Protein AF-A0A5K1EMV0-F1 (afdb_monomer)

Organism: NCBI:txid210225

Secondary structure (DSSP, 8-state):
--HHHHHHHTT-THHHHT-SPPPPSEEEETTEEEEEEE-HHHHHHHHHHHHHHHHHHHHHH--

Nearest PDB structures (foldseek):
  6x46-assembly1_A  TM=3.342E-01  e=8.894E+00  Mus musculus

pLDDT: mean 91.38, std 8.37, range [50.72, 97.5]

Foldseek 3Di:
DPLVVVCVVVVNCCLVVVVDPADPQWDADPVGNVDIDGDVSNVVVVVSNVVSVVSVVCVVPVD

Radius of gyration: 15.51 Å; Cα contacts (8 Å, |Δi|>4): 44; chains: 1; bounding box: 34×18×41 Å

Solvent-accessible surface area (backbone atoms only — not comparable to full-atom values): 3845 Å² total; per-residue (Å²): 136,65,66,66,62,57,36,54,75,66,76,44,51,34,65,77,74,58,77,52,68,84,55,61,64,54,40,63,39,92,92,38,83,86,44,74,41,78,26,68,66,22,54,55,49,50,52,54,54,50,51,53,51,49,54,54,49,48,66,70,68,75,112

Structure (mmCIF, N/CA/C/O backbone):
data_AF-A0A5K1EMV0-F1
#
_entry.id   AF-A0A5K1EMV0-F1
#
loop_
_atom_site.group_PDB
_atom_site.id
_atom_site.type_symbol
_atom_site.label_atom_id
_atom_site.label_alt_id
_atom_site.label_comp_id
_atom_site.label_asym_id
_atom_site.label_entity_id
_atom_site.label_seq_id
_atom_site.pdbx_PDB_ins_code
_atom_site.Cartn_x
_atom_site.Cartn_y
_atom_site.Cartn_z
_atom_site.occupancy
_atom_site.B_iso_or_equiv
_atom_site.auth_seq_id
_atom_site.auth_comp_id
_atom_site.auth_asym_id
_atom_site.auth_atom_id
_atom_site.pdbx_PDB_model_num
ATOM 1 N N . MET A 1 1 ? 14.565 -4.866 -15.804 1.00 59.41 1 MET A N 1
ATOM 2 C CA . MET A 1 1 ? 13.524 -5.180 -14.800 1.00 59.41 1 MET A CA 1
ATOM 3 C C . MET A 1 1 ? 12.242 -4.464 -15.197 1.00 59.41 1 MET A C 1
ATOM 5 O O . MET A 1 1 ? 12.310 -3.272 -15.456 1.00 59.41 1 MET A O 1
ATOM 9 N N . GLN A 1 2 ? 11.102 -5.158 -15.299 1.00 83.56 2 GLN A N 1
ATOM 10 C CA . GLN A 1 2 ? 9.789 -4.510 -15.439 1.00 83.56 2 GLN A CA 1
ATOM 11 C C . GLN A 1 2 ? 9.141 -4.456 -14.054 1.00 83.56 2 GLN A C 1
ATOM 13 O O . GLN A 1 2 ? 8.542 -5.429 -13.609 1.00 83.56 2 GLN A O 1
ATOM 18 N N . ILE A 1 3 ? 9.295 -3.326 -13.360 1.00 88.88 3 ILE A N 1
ATOM 19 C CA . ILE A 1 3 ? 8.745 -3.125 -12.011 1.00 88.88 3 ILE A CA 1
ATOM 20 C C . ILE A 1 3 ? 7.226 -3.347 -11.949 1.00 88.88 3 ILE A C 1
ATOM 22 O O . ILE A 1 3 ? 6.708 -3.868 -10.967 1.00 88.88 3 ILE A O 1
ATOM 26 N N . LEU A 1 4 ? 6.516 -3.030 -13.030 1.00 89.31 4 LEU A N 1
ATOM 27 C CA . LEU A 1 4 ? 5.071 -3.212 -13.100 1.00 89.31 4 LEU A CA 1
ATOM 28 C C . LEU A 1 4 ? 4.668 -4.690 -12.947 1.00 89.31 4 LEU A C 1
ATOM 30 O O . LEU A 1 4 ? 3.822 -5.000 -12.117 1.00 89.31 4 LEU A O 1
ATOM 34 N N . ALA A 1 5 ? 5.371 -5.605 -13.625 1.00 90.69 5 ALA A N 1
ATOM 35 C CA . ALA A 1 5 ? 5.119 -7.045 -13.521 1.00 90.69 5 ALA A CA 1
ATOM 36 C C . ALA A 1 5 ? 5.383 -7.588 -12.104 1.00 90.69 5 ALA A C 1
ATOM 38 O O . ALA A 1 5 ? 4.693 -8.495 -11.642 1.00 90.69 5 ALA A O 1
ATOM 39 N N . LEU A 1 6 ? 6.365 -7.024 -11.388 1.00 91.69 6 LEU A N 1
ATOM 40 C CA . LEU A 1 6 ? 6.634 -7.392 -9.995 1.00 91.69 6 LEU A CA 1
ATOM 41 C C . LEU A 1 6 ? 5.486 -6.963 -9.069 1.00 91.69 6 LEU A C 1
ATOM 43 O O . LEU A 1 6 ? 5.075 -7.745 -8.215 1.00 91.69 6 LEU A O 1
ATOM 47 N N . ILE A 1 7 ? 4.976 -5.741 -9.243 1.00 92.94 7 ILE A N 1
ATOM 48 C CA . ILE A 1 7 ? 3.867 -5.193 -8.450 1.00 92.94 7 ILE A CA 1
ATOM 49 C C . ILE A 1 7 ? 2.573 -5.981 -8.708 1.00 92.94 7 ILE A C 1
ATOM 51 O O . ILE A 1 7 ? 1.886 -6.345 -7.755 1.00 92.94 7 ILE A O 1
ATOM 55 N N . GLU A 1 8 ? 2.280 -6.305 -9.969 1.00 92.00 8 GLU A N 1
ATOM 56 C CA . GLU A 1 8 ? 1.134 -7.138 -10.365 1.00 92.00 8 GLU A CA 1
ATOM 57 C C . GLU A 1 8 ? 1.233 -8.552 -9.774 1.00 92.00 8 GLU A C 1
ATOM 59 O O . GLU A 1 8 ? 0.271 -9.055 -9.200 1.00 92.00 8 GLU A O 1
ATOM 64 N N . SER A 1 9 ? 2.417 -9.178 -9.817 1.00 93.12 9 SER A N 1
ATOM 65 C CA . SER A 1 9 ? 2.621 -10.529 -9.264 1.00 93.12 9 SER A CA 1
ATOM 66 C C . SER A 1 9 ? 2.399 -10.636 -7.750 1.00 93.12 9 SER A C 1
ATOM 68 O O . SER A 1 9 ? 2.217 -11.736 -7.232 1.00 93.12 9 SER A O 1
ATOM 70 N N . GLN A 1 10 ? 2.429 -9.502 -7.045 1.00 93.06 10 GLN A N 1
ATOM 71 C CA . GLN A 1 10 ? 2.227 -9.412 -5.600 1.00 93.06 10 GLN A CA 1
ATOM 72 C C . GLN A 1 10 ? 0.849 -8.857 -5.221 1.00 93.06 10 GLN A C 1
ATOM 74 O O . GLN A 1 10 ? 0.619 -8.608 -4.040 1.00 93.06 10 GLN A O 1
ATOM 79 N N . ASP A 1 11 ? -0.054 -8.671 -6.189 1.00 93.56 11 ASP A N 1
ATOM 80 C CA . ASP A 1 11 ? -1.394 -8.107 -5.964 1.00 93.56 11 ASP A CA 1
ATOM 81 C C . ASP A 1 11 ? -1.343 -6.702 -5.321 1.00 93.56 11 ASP A C 1
ATOM 83 O O . ASP A 1 11 ? -2.137 -6.325 -4.460 1.00 93.56 11 ASP A O 1
ATOM 87 N N . MET A 1 12 ? -0.337 -5.909 -5.708 1.00 95.38 12 MET A N 1
ATOM 88 C CA . MET A 1 12 ? -0.053 -4.594 -5.122 1.00 95.38 12 MET A CA 1
ATOM 89 C C . MET A 1 12 ? -0.418 -3.420 -6.043 1.00 95.38 12 MET A C 1
ATOM 91 O O . MET A 1 12 ? -0.145 -2.268 -5.701 1.00 95.38 12 MET A O 1
ATOM 95 N N . GLU A 1 13 ? -1.060 -3.666 -7.192 1.00 95.12 13 GLU A N 1
ATOM 96 C CA . GLU A 1 13 ? -1.431 -2.611 -8.155 1.00 95.12 13 GLU A CA 1
ATOM 97 C C . GLU A 1 13 ? -2.302 -1.516 -7.518 1.00 95.12 13 GLU A C 1
ATOM 99 O O . GLU A 1 13 ? -2.204 -0.341 -7.879 1.00 95.12 13 GLU A O 1
ATOM 104 N N . GLY A 1 14 ? -3.126 -1.891 -6.532 1.00 95.19 14 GLY A N 1
ATOM 105 C CA . GLY A 1 14 ? -4.068 -0.994 -5.872 1.00 95.19 14 GLY A CA 1
ATOM 106 C C . GLY A 1 14 ? -3.394 0.166 -5.140 1.00 95.19 14 GLY A C 1
ATOM 107 O O . GLY A 1 14 ? -3.996 1.227 -4.974 1.00 95.19 14 GLY A O 1
ATOM 108 N N . PHE A 1 15 ? -2.122 0.018 -4.761 1.00 95.12 15 PHE A N 1
ATOM 109 C CA . PHE A 1 15 ? -1.325 1.109 -4.197 1.00 95.12 15 PHE A CA 1
ATOM 110 C C . PHE A 1 15 ? -0.928 2.156 -5.246 1.00 95.12 15 PHE A C 1
ATOM 112 O O . PHE A 1 15 ? -0.746 3.320 -4.899 1.00 95.12 15 PHE A O 1
ATOM 119 N N . LEU A 1 16 ? -0.813 1.772 -6.523 1.00 93.38 16 LEU A N 1
ATOM 120 C CA . LEU A 1 16 ? -0.518 2.700 -7.621 1.00 93.38 16 LEU A CA 1
ATOM 121 C C . LEU A 1 16 ? -1.779 3.411 -8.113 1.00 93.38 16 LEU A C 1
ATOM 123 O O . LEU A 1 16 ? -1.740 4.594 -8.441 1.00 93.38 16 LEU A O 1
ATOM 127 N N . THR A 1 17 ? -2.898 2.688 -8.173 1.00 93.75 17 THR A N 1
ATOM 128 C CA . THR A 1 17 ? -4.178 3.199 -8.687 1.00 93.75 17 THR A CA 1
ATOM 129 C C . THR A 1 17 ? -5.016 3.908 -7.622 1.00 93.75 17 THR A C 1
ATOM 131 O O . THR A 1 17 ? -6.023 4.534 -7.946 1.00 93.75 17 THR A O 1
ATOM 134 N N . 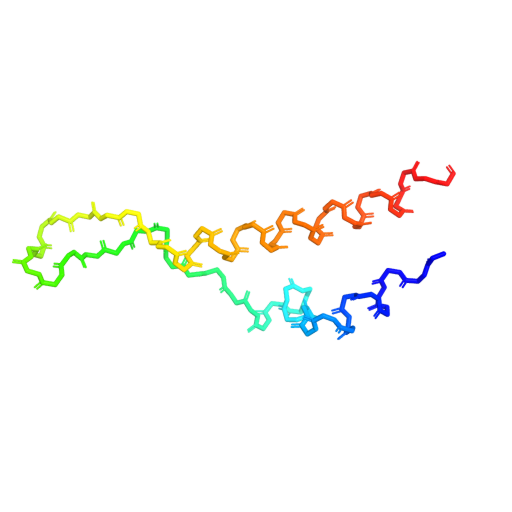GLY A 1 18 ? -4.617 3.823 -6.350 1.00 91.81 18 GLY A N 1
ATOM 135 C CA . GLY A 1 18 ? -5.368 4.363 -5.216 1.00 91.81 18 GLY A CA 1
ATOM 136 C C . GLY A 1 18 ? -6.548 3.490 -4.773 1.00 91.81 18 GLY A C 1
ATOM 137 O O . GLY A 1 18 ? -7.288 3.888 -3.874 1.00 91.81 18 GLY A O 1
ATOM 138 N N . LEU A 1 19 ? -6.716 2.298 -5.357 1.00 95.81 19 LEU A N 1
ATOM 139 C CA . LEU A 1 19 ? -7.723 1.315 -4.940 1.00 95.81 19 LEU A CA 1
ATOM 140 C C . LEU A 1 19 ? -7.416 0.684 -3.571 1.00 95.81 19 LEU A C 1
ATOM 142 O O . LEU A 1 19 ? -8.319 0.134 -2.943 1.00 95.81 19 LEU A O 1
ATOM 146 N N . THR A 1 20 ? -6.182 0.819 -3.079 1.00 95.88 20 THR A N 1
ATOM 147 C CA . THR A 1 20 ? -5.773 0.432 -1.721 1.00 95.88 20 THR A CA 1
ATOM 148 C C . THR A 1 20 ? -5.531 1.681 -0.862 1.00 95.88 20 THR A C 1
ATOM 150 O O . THR A 1 20 ? -4.378 2.082 -0.666 1.00 95.88 20 THR A O 1
ATOM 153 N N . PRO A 1 21 ? -6.589 2.337 -0.345 1.00 95.75 21 PRO A N 1
ATOM 154 C CA . PRO A 1 21 ? -6.444 3.557 0.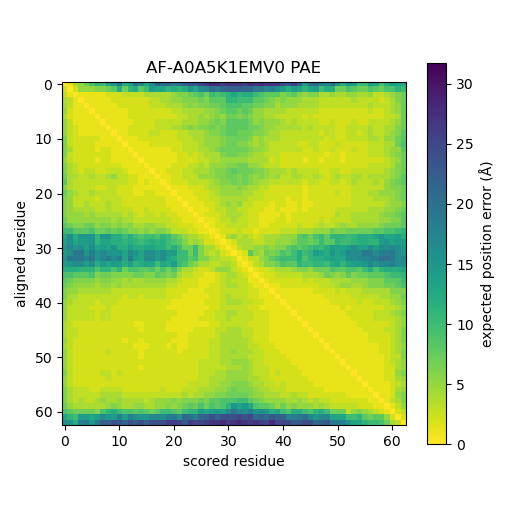441 1.00 95.75 21 PRO A CA 1
ATOM 155 C C . PRO A 1 21 ? -5.806 3.285 1.807 1.00 95.75 21 PRO A C 1
ATOM 157 O O . PRO A 1 21 ? -5.998 2.224 2.406 1.00 95.75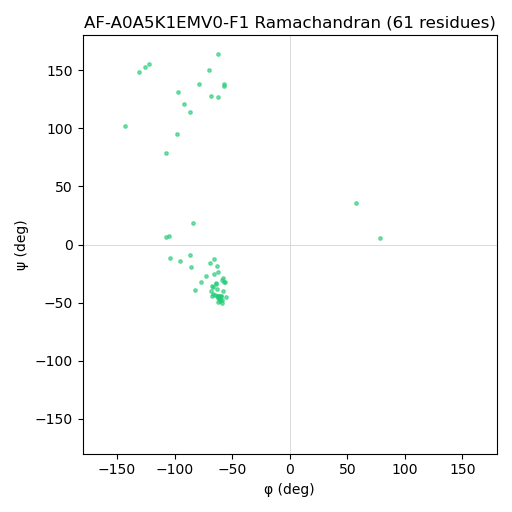 21 PRO A O 1
ATOM 160 N N . ALA A 1 22 ? -5.090 4.284 2.327 1.00 96.56 22 ALA A N 1
ATOM 161 C CA . ALA A 1 22 ? -4.506 4.224 3.659 1.00 96.56 22 ALA A CA 1
ATOM 162 C C . ALA A 1 22 ? -5.603 4.089 4.733 1.00 96.56 22 ALA A C 1
ATOM 164 O O . ALA A 1 22 ? -6.513 4.924 4.791 1.00 96.56 22 ALA A O 1
ATOM 165 N N . PRO A 1 23 ? -5.523 3.082 5.621 1.00 96.62 23 PRO A N 1
ATOM 166 C CA . PRO A 1 23 ? -6.368 3.029 6.806 1.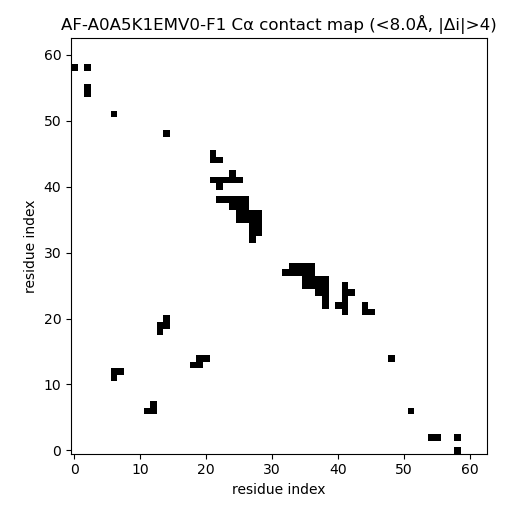00 96.62 23 PRO A CA 1
ATOM 167 C C . PRO A 1 23 ? -6.099 4.225 7.740 1.00 96.62 23 PRO A C 1
ATOM 169 O O . PRO A 1 23 ? -5.042 4.850 7.657 1.00 96.62 23 PRO A O 1
ATOM 172 N N . PRO A 1 24 ? -6.995 4.525 8.695 1.00 96.88 24 PRO A N 1
ATOM 173 C CA . PRO A 1 24 ? -6.704 5.497 9.747 1.00 96.88 24 PRO A CA 1
ATOM 174 C C . PRO A 1 24 ? -5.442 5.102 10.521 1.00 96.88 24 PRO A C 1
ATOM 176 O O . PRO A 1 24 ? -5.305 3.936 10.885 1.00 96.88 24 PRO A O 1
ATOM 179 N N . SER A 1 25 ? -4.550 6.050 10.815 1.00 96.12 25 SER A N 1
ATOM 180 C CA . SER A 1 25 ? -3.308 5.773 11.561 1.00 96.12 25 SER A CA 1
ATOM 181 C C . SER A 1 25 ? -3.556 5.340 13.007 1.00 96.12 25 SER A C 1
ATOM 183 O O . SER A 1 25 ? -2.755 4.607 13.584 1.00 96.12 25 SER A O 1
ATOM 185 N N . HIS A 1 26 ? -4.690 5.751 13.572 1.00 95.94 26 HIS A N 1
ATOM 186 C CA . HIS A 1 26 ? -5.116 5.402 14.918 1.00 95.94 26 HIS A CA 1
ATOM 187 C C . HIS A 1 26 ? -6.558 4.900 14.907 1.00 95.94 26 HIS A C 1
ATOM 189 O O . HIS A 1 26 ? -7.375 5.332 14.092 1.00 95.94 26 HIS A O 1
ATOM 195 N N . ILE A 1 27 ? -6.863 3.994 15.829 1.00 94.75 27 ILE A N 1
ATOM 196 C CA . ILE A 1 27 ? -8.208 3.481 16.086 1.00 94.75 27 ILE A CA 1
ATOM 197 C C . ILE A 1 27 ? -8.550 3.657 17.560 1.00 94.75 27 ILE A C 1
ATOM 199 O O . ILE A 1 27 ? -7.671 3.686 18.420 1.00 94.75 27 ILE A O 1
ATOM 203 N N . VAL A 1 28 ? -9.841 3.772 17.840 1.00 94.25 28 VAL A N 1
ATOM 204 C CA . VAL A 1 28 ? -10.360 3.829 19.204 1.00 94.25 28 VAL A CA 1
ATOM 205 C C . VAL A 1 28 ? -10.411 2.416 19.783 1.00 94.25 28 VAL A C 1
ATOM 207 O O . VAL A 1 28 ? -10.802 1.475 19.086 1.00 94.25 28 VAL A O 1
ATOM 210 N N . VAL A 1 29 ? -10.023 2.255 21.047 1.00 88.88 29 VAL A N 1
ATOM 211 C CA . VAL A 1 29 ? -10.118 0.965 21.736 1.00 88.88 29 VAL A CA 1
ATOM 212 C C . VAL A 1 29 ? -11.599 0.619 21.943 1.00 88.88 29 VAL A C 1
ATOM 214 O O . VAL A 1 29 ? -12.335 1.424 22.506 1.00 88.88 29 VAL A O 1
ATOM 217 N N . PRO A 1 30 ? -12.074 -0.579 21.551 1.00 85.19 30 PRO A N 1
ATOM 218 C CA . PRO A 1 30 ? -13.486 -0.944 21.717 1.00 85.19 30 PRO A CA 1
ATOM 219 C C . PRO A 1 30 ? -13.975 -0.883 23.172 1.00 85.19 30 PRO A C 1
ATOM 221 O O . PRO A 1 30 ? -15.149 -0.634 23.426 1.00 85.19 30 PRO A O 1
ATOM 224 N N . THR A 1 31 ? -13.064 -1.114 24.119 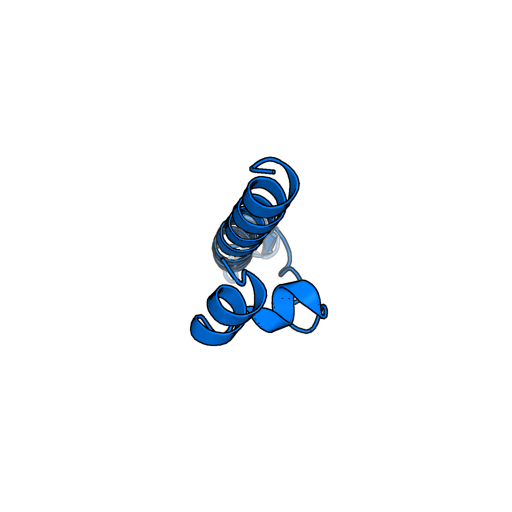1.00 87.31 31 THR A N 1
ATOM 225 C CA . THR A 1 31 ? -13.319 -1.104 25.566 1.00 87.31 31 THR A CA 1
ATOM 226 C C . THR A 1 31 ? -13.214 0.294 26.186 1.00 87.31 31 THR A C 1
ATOM 228 O O . THR A 1 31 ? -13.749 0.511 27.269 1.00 87.31 31 THR A O 1
ATOM 231 N N . ASP A 1 32 ? -12.548 1.242 25.520 1.00 85.38 32 ASP A N 1
ATOM 232 C CA . ASP A 1 32 ? -12.389 2.621 25.989 1.00 85.38 32 ASP A CA 1
ATOM 233 C C . ASP A 1 32 ? -12.447 3.594 24.807 1.00 85.38 32 ASP A C 1
ATOM 235 O O . ASP A 1 32 ? -11.478 3.797 24.071 1.00 85.38 32 ASP A O 1
ATOM 239 N N . SER A 1 33 ? -13.608 4.234 24.659 1.00 80.94 33 SER A N 1
ATOM 240 C CA . SER A 1 33 ? -13.888 5.160 23.564 1.00 80.94 33 SER A CA 1
ATOM 241 C C . SER A 1 33 ? -13.037 6.437 23.572 1.00 80.94 33 SER A C 1
ATOM 243 O O . SER A 1 33 ? -13.059 7.181 22.594 1.00 80.94 33 SER A O 1
ATOM 245 N N . GLN A 1 34 ? -12.324 6.727 24.666 1.00 87.69 34 GLN A N 1
ATOM 246 C CA . GLN A 1 34 ? -11.438 7.890 24.773 1.00 87.69 34 GLN A CA 1
ATOM 247 C C . GLN A 1 34 ? -9.980 7.546 24.451 1.00 87.69 34 GLN A C 1
ATOM 249 O O . GLN A 1 34 ? -9.176 8.448 24.205 1.00 87.69 34 GLN A O 1
ATOM 254 N N . GLN A 1 35 ? -9.634 6.258 24.411 1.00 90.62 35 GLN A N 1
ATOM 255 C CA . GLN A 1 35 ? -8.277 5.811 24.142 1.00 90.62 35 GLN A CA 1
ATOM 256 C C . GLN A 1 35 ? -8.058 5.571 22.645 1.00 90.62 35 GLN A C 1
ATOM 258 O O . GLN A 1 35 ? -8.703 4.724 22.024 1.00 90.62 35 GLN A O 1
ATOM 263 N N . LEU A 1 36 ? -7.089 6.290 22.074 1.00 93.69 36 LEU A N 1
ATOM 264 C CA . LEU A 1 36 ? -6.584 6.065 20.722 1.00 93.69 36 LEU A CA 1
ATOM 265 C C . LEU A 1 36 ? -5.319 5.208 20.774 1.00 93.69 36 LEU A C 1
ATOM 267 O O . LEU A 1 36 ? -4.390 5.503 21.523 1.00 93.69 36 LEU A O 1
ATOM 271 N N . ILE A 1 37 ? -5.272 4.172 19.944 1.00 94.31 37 ILE A N 1
ATOM 272 C CA . ILE A 1 37 ? -4.098 3.316 19.749 1.00 94.31 37 ILE A CA 1
ATOM 273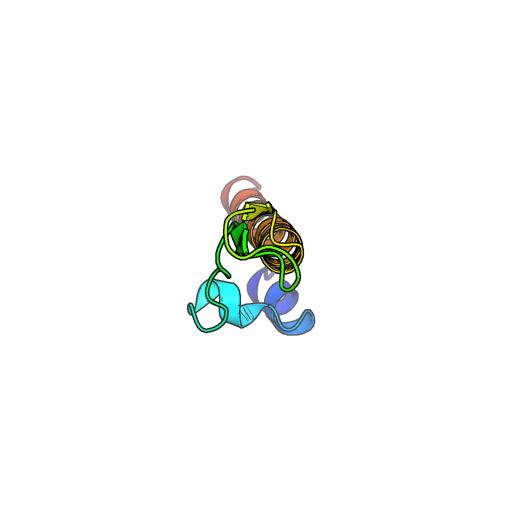 C C . ILE A 1 37 ? -3.681 3.324 18.281 1.00 94.31 37 ILE A C 1
ATOM 275 O O . ILE A 1 37 ? -4.509 3.560 17.399 1.00 94.31 37 ILE A O 1
ATOM 279 N N . SER A 1 38 ? -2.407 3.048 18.006 1.00 94.88 38 SER A N 1
ATOM 280 C CA . SER A 1 38 ? -1.914 2.854 16.639 1.00 94.88 38 SER A CA 1
ATOM 281 C C . SER A 1 38 ? -2.686 1.737 15.942 1.00 94.88 38 SER A C 1
ATOM 283 O O . SER A 1 38 ? -2.964 0.699 16.541 1.00 94.88 38 SER A O 1
ATOM 285 N N . ASN A 1 39 ? -3.028 1.941 14.672 1.00 96.50 39 ASN A N 1
ATOM 286 C CA . ASN A 1 39 ? -3.748 0.954 13.882 1.00 96.50 39 ASN A CA 1
ATOM 287 C C . ASN A 1 39 ? -2.768 -0.040 13.235 1.00 96.50 39 ASN A C 1
ATOM 289 O O . ASN A 1 39 ? -2.054 0.341 12.306 1.00 96.50 39 ASN A O 1
ATOM 293 N N . PRO A 1 40 ? -2.785 -1.332 13.608 1.00 95.19 40 PRO A N 1
ATOM 294 C CA . PRO A 1 40 ? -1.911 -2.325 12.985 1.00 95.19 40 PRO A CA 1
ATOM 295 C C . PRO A 1 40 ? -2.122 -2.440 11.469 1.00 95.19 40 PRO A C 1
ATOM 297 O O . PRO A 1 40 ? -1.176 -2.703 10.734 1.00 95.19 40 PRO A O 1
ATOM 300 N N . LYS A 1 41 ? -3.346 -2.189 10.978 1.00 96.38 41 LYS A N 1
ATOM 301 C CA . LYS A 1 41 ? -3.637 -2.199 9.536 1.00 96.38 41 LYS A CA 1
ATOM 302 C C . LYS A 1 41 ? -2.949 -1.051 8.805 1.00 96.38 41 LYS A C 1
ATOM 304 O O . LYS A 1 41 ? -2.527 -1.236 7.668 1.00 96.38 41 LYS A O 1
ATOM 309 N N . PHE A 1 42 ? -2.845 0.118 9.441 1.00 97.12 42 PHE A N 1
ATOM 310 C CA . PHE A 1 42 ? -2.095 1.238 8.878 1.00 97.12 42 PHE A CA 1
ATOM 311 C C . PHE A 1 42 ? -0.6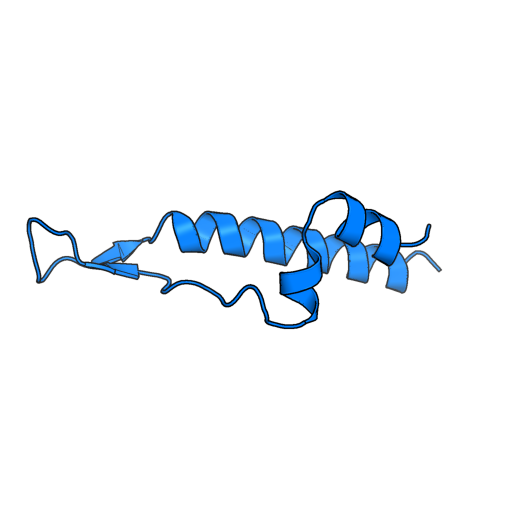06 0.910 8.814 1.00 97.12 42 PHE A C 1
ATOM 313 O O . PHE A 1 42 ? 0.006 1.153 7.784 1.00 97.12 42 PHE A O 1
ATOM 320 N N . GLU A 1 43 ? -0.044 0.291 9.855 1.00 97.06 43 GLU A N 1
ATOM 321 C CA . GLU A 1 43 ? 1.368 -0.107 9.853 1.00 97.06 43 GLU A CA 1
ATOM 322 C C . GLU A 1 43 ? 1.687 -1.107 8.735 1.00 97.06 43 GLU A C 1
ATOM 324 O O . GLU A 1 43 ? 2.643 -0.905 7.986 1.00 97.06 43 GLU A O 1
ATOM 329 N N . SER A 1 44 ? 0.857 -2.140 8.551 1.00 96.69 44 SER A N 1
ATOM 330 C CA . SER A 1 44 ? 1.018 -3.078 7.431 1.00 96.69 44 SER A CA 1
ATOM 331 C C . SER A 1 44 ? 0.889 -2.380 6.075 1.00 96.69 44 SER A C 1
ATOM 333 O O . SER A 1 44 ? 1.728 -2.582 5.200 1.00 96.69 44 SER A O 1
ATOM 335 N N . TRP A 1 45 ? -0.117 -1.514 5.908 1.00 97.50 45 TRP A N 1
ATOM 336 C CA . TRP A 1 45 ? -0.287 -0.729 4.682 1.00 97.50 45 TRP A CA 1
ATOM 337 C C . TRP A 1 45 ? 0.931 0.164 4.405 1.00 97.50 45 TRP A C 1
ATOM 339 O O . TRP A 1 45 ? 1.435 0.203 3.287 1.00 97.50 45 TRP A O 1
ATOM 349 N N . HIS A 1 46 ? 1.449 0.837 5.432 1.00 97.50 46 HIS A N 1
ATOM 350 C CA . HIS A 1 46 ? 2.584 1.745 5.326 1.00 97.50 46 HIS A CA 1
ATOM 351 C C . HIS A 1 46 ? 3.881 1.007 4.965 1.00 97.50 46 HIS A C 1
ATOM 353 O O . HIS A 1 46 ? 4.687 1.515 4.186 1.00 97.50 46 HIS A O 1
ATOM 359 N N . GLN A 1 47 ? 4.084 -0.212 5.473 1.00 97.12 47 GLN A N 1
ATOM 360 C CA . GLN A 1 47 ? 5.209 -1.061 5.069 1.00 97.12 47 GLN A CA 1
ATOM 361 C C . GLN A 1 47 ? 5.142 -1.420 3.578 1.00 97.12 47 GLN A C 1
ATOM 363 O O . GLN A 1 47 ? 6.143 -1.283 2.872 1.00 97.12 47 GLN A O 1
ATOM 368 N N . SER A 1 48 ? 3.966 -1.816 3.090 1.00 96.62 48 SER A N 1
ATOM 369 C CA . SER A 1 48 ? 3.721 -2.108 1.674 1.00 96.62 48 SER A CA 1
ATOM 370 C C . SER A 1 48 ? 3.912 -0.879 0.777 1.00 96.62 48 SER A C 1
ATOM 372 O O . SER A 1 48 ? 4.600 -0.962 -0.239 1.00 96.62 48 SER A O 1
ATOM 374 N N . ASP A 1 49 ? 3.388 0.281 1.179 1.00 96.88 49 ASP A N 1
ATOM 375 C CA . ASP A 1 49 ? 3.567 1.553 0.469 1.00 96.88 49 ASP A CA 1
ATOM 376 C C . ASP A 1 49 ? 5.053 1.942 0.357 1.00 96.88 49 ASP A C 1
ATOM 378 O O . ASP A 1 49 ? 5.542 2.285 -0.725 1.00 96.88 49 ASP A O 1
ATOM 382 N N . ARG A 1 50 ? 5.819 1.810 1.449 1.00 96.75 50 ARG A N 1
ATOM 383 C CA . ARG A 1 50 ? 7.270 2.058 1.438 1.00 96.75 50 ARG A CA 1
ATOM 384 C C . ARG A 1 50 ? 8.025 1.096 0.527 1.00 96.75 50 ARG A C 1
ATOM 386 O O . ARG A 1 50 ? 8.973 1.524 -0.130 1.00 96.75 50 ARG A O 1
ATOM 393 N N . LEU A 1 51 ? 7.629 -0.174 0.490 1.00 95.62 51 LEU A N 1
ATOM 394 C CA . LEU A 1 51 ? 8.252 -1.185 -0.362 1.00 95.62 51 LEU A CA 1
ATOM 395 C C . LEU A 1 51 ? 8.090 -0.832 -1.847 1.00 95.62 51 LEU A C 1
ATOM 397 O O . LEU A 1 51 ? 9.082 -0.768 -2.573 1.00 95.62 51 LEU A O 1
ATOM 401 N N . ILE A 1 52 ? 6.868 -0.501 -2.268 1.00 95.06 52 ILE A N 1
ATOM 402 C CA . ILE A 1 52 ? 6.569 -0.091 -3.646 1.00 95.06 52 ILE A CA 1
ATOM 403 C C . ILE A 1 52 ? 7.346 1.173 -4.020 1.00 95.06 52 ILE A C 1
ATOM 405 O O . ILE A 1 52 ? 7.990 1.215 -5.069 1.00 95.06 52 ILE A O 1
ATOM 409 N N . LYS A 1 53 ? 7.352 2.190 -3.147 1.00 94.38 53 LYS A N 1
ATOM 410 C CA . LYS A 1 53 ? 8.146 3.415 -3.353 1.00 94.38 53 LYS A CA 1
ATOM 411 C C . LYS A 1 53 ? 9.633 3.109 -3.502 1.00 94.38 53 LYS A C 1
ATOM 413 O O . LYS A 1 53 ? 10.290 3.702 -4.357 1.00 94.38 53 LYS A O 1
ATOM 418 N N . GLY A 1 54 ? 10.151 2.175 -2.704 1.00 93.94 54 GLY A N 1
ATOM 419 C CA . GLY A 1 54 ? 11.526 1.692 -2.790 1.00 93.94 54 GLY A CA 1
ATOM 420 C C . GLY A 1 54 ? 11.837 1.096 -4.158 1.00 93.94 54 GLY A C 1
ATOM 421 O O . GLY A 1 54 ? 12.828 1.474 -4.778 1.00 93.94 54 GLY A O 1
ATOM 422 N N . TRP A 1 55 ? 10.964 0.232 -4.674 1.00 92.62 55 TRP A N 1
ATOM 423 C CA . TRP A 1 55 ? 11.165 -0.368 -5.988 1.00 92.62 55 TRP A CA 1
ATOM 424 C C . TRP A 1 55 ? 11.048 0.625 -7.153 1.00 92.62 55 TRP A C 1
ATOM 426 O O . TRP A 1 55 ? 11.838 0.557 -8.098 1.00 92.62 55 TRP A O 1
ATOM 436 N N . ILE A 1 56 ? 10.093 1.561 -7.093 1.00 91.50 56 ILE A N 1
ATOM 437 C CA . ILE A 1 56 ? 9.964 2.639 -8.089 1.00 91.50 56 ILE A CA 1
ATOM 438 C C . ILE A 1 56 ? 11.240 3.480 -8.095 1.00 91.50 56 ILE A C 1
ATOM 440 O O . ILE A 1 56 ? 11.821 3.715 -9.150 1.00 91.50 56 ILE A O 1
ATOM 444 N N . THR A 1 57 ? 11.703 3.882 -6.910 1.00 92.50 57 THR A N 1
ATOM 445 C CA . THR A 1 57 ? 12.936 4.661 -6.739 1.00 92.50 57 THR A CA 1
ATOM 446 C C . THR A 1 57 ? 14.135 3.908 -7.310 1.00 92.50 57 THR A C 1
ATOM 448 O O . THR A 1 57 ? 14.852 4.464 -8.132 1.00 92.50 57 THR A O 1
ATOM 451 N N . ALA A 1 58 ? 14.321 2.634 -6.953 1.00 89.75 58 ALA A N 1
ATOM 452 C CA . ALA A 1 58 ? 15.414 1.820 -7.482 1.00 89.75 58 ALA A CA 1
ATOM 453 C C . ALA A 1 58 ? 15.397 1.782 -9.019 1.00 89.75 58 ALA A C 1
ATOM 455 O O . ALA A 1 58 ? 16.406 2.067 -9.649 1.00 89.75 58 ALA A O 1
ATOM 456 N N . THR A 1 59 ? 14.226 1.581 -9.629 1.00 87.88 59 THR A N 1
ATOM 457 C CA . THR A 1 59 ? 14.083 1.563 -11.096 1.00 87.88 59 THR A CA 1
ATOM 458 C C . THR A 1 59 ? 14.415 2.912 -11.748 1.00 87.88 59 THR A C 1
ATOM 460 O O . THR A 1 59 ? 14.925 2.945 -12.864 1.00 87.88 59 THR A O 1
ATOM 463 N N . LEU A 1 60 ? 14.113 4.031 -11.081 1.00 86.81 60 LEU A N 1
ATOM 464 C CA . LEU A 1 60 ? 14.386 5.375 -11.601 1.00 86.81 60 LEU A CA 1
ATOM 465 C C . LEU A 1 60 ? 15.861 5.786 -11.470 1.00 86.81 60 LEU A C 1
ATOM 467 O O . LEU A 1 60 ? 16.339 6.545 -12.309 1.00 86.81 60 LEU A O 1
ATOM 471 N N . PHE A 1 61 ? 16.562 5.317 -10.432 1.00 83.00 61 PHE A N 1
ATOM 472 C CA . PHE A 1 61 ? 17.943 5.713 -10.120 1.00 83.00 61 PHE A CA 1
ATOM 473 C C . PHE A 1 61 ? 19.011 4.666 -10.487 1.00 83.00 61 PHE A C 1
ATOM 475 O O . PHE A 1 61 ? 20.190 5.003 -10.473 1.00 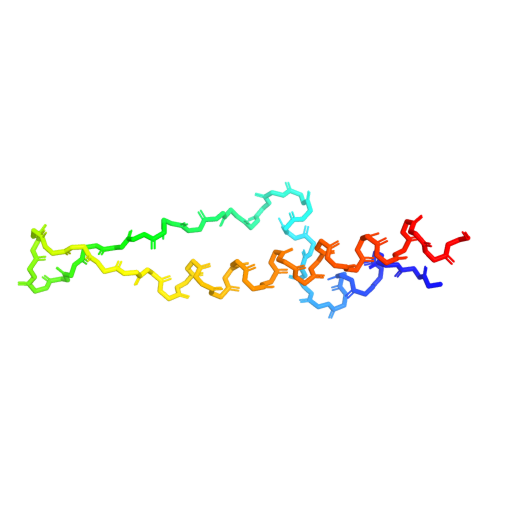83.00 61 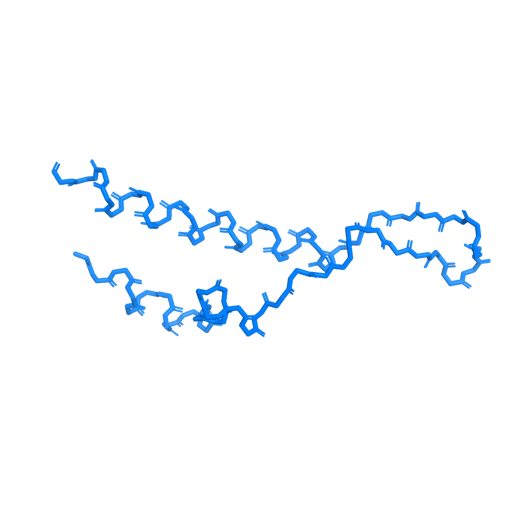PHE A O 1
ATOM 482 N N . GLU A 1 62 ? 18.643 3.428 -10.832 1.00 66.44 62 GLU A N 1
ATOM 483 C CA . GLU A 1 62 ? 19.567 2.395 -11.348 1.00 66.44 62 GLU A CA 1
ATOM 484 C C . GLU A 1 62 ? 19.828 2.483 -12.871 1.00 66.44 62 GLU A C 1
ATOM 486 O O . GLU A 1 62 ? 20.303 1.514 -13.463 1.00 66.44 62 GLU A O 1
ATOM 491 N N . ASN A 1 63 ? 19.546 3.622 -13.517 1.00 50.72 63 ASN A N 1
ATOM 492 C CA . ASN A 1 63 ? 19.899 3.862 -14.927 1.00 50.72 63 ASN A CA 1
ATOM 493 C C . ASN A 1 63 ? 21.247 4.568 -15.087 1.00 50.72 63 ASN A C 1
ATOM 495 O O . ASN A 1 63 ? 21.438 5.624 -14.443 1.00 50.72 63 ASN A O 1
#

Mean predicted aligned error: 4.8 Å

Sequence (63 aa):
MQILALIESQDMEGFLTGLTPAPPSHIVVPTDSQQLISNPKFESWHQSDRLIKGWITATLFEN